Protein AF-A0A7W5PPD1-F1 (afdb_monomer_lite)

pLDDT: mean 79.21, std 11.94, range [39.19, 89.88]

Radius of gyration: 17.52 Å; chains: 1; bounding box: 42×24×55 Å

Sequence (105 aa):
MAAPKGNKFWMVRSSHGDKLMFTSPDILWNASVEYFAWVEANPLYETKAFASGGKVIVKELPKTRAMTISGLCIFLDIVRRRWDGYRAREDFTHLDQALNLLISM

Foldseek 3Di:
DPDDPAPVLLVAADPQPDPDPVPALVVLVVLVVVLVVVQVVDFHWDWDWDDDPNDIDIDTDGDRDQADPVSSCSRHVHDPVVVVVQCPDPNNVVVVVVSVVVNVD

Structure (mmCIF, N/CA/C/O backbone):
data_AF-A0A7W5PPD1-F1
#
_entry.id   AF-A0A7W5PPD1-F1
#
loop_
_atom_site.group_PDB
_atom_site.id
_atom_site.type_symbol
_atom_site.label_atom_id
_atom_site.label_alt_id
_atom_site.label_comp_id
_atom_site.label_asym_id
_atom_site.label_entity_id
_atom_site.label_seq_id
_atom_site.pdbx_PDB_ins_code
_atom_site.Cartn_x
_atom_site.Cartn_y
_atom_site.Cartn_z
_atom_site.occupancy
_atom_site.B_iso_or_equiv
_atom_site.auth_seq_id
_atom_site.auth_comp_id
_atom_site.auth_asym_id
_atom_site.auth_atom_id
_atom_site.pdbx_PDB_model_num
ATOM 1 N N . MET A 1 1 ? -7.513 12.472 -4.894 1.00 40.16 1 MET A N 1
ATOM 2 C CA . MET A 1 1 ? -8.757 11.672 -4.799 1.00 40.16 1 MET A CA 1
ATOM 3 C C . MET A 1 1 ? -9.134 11.527 -3.334 1.00 40.16 1 MET A C 1
ATOM 5 O O . MET A 1 1 ? -8.242 11.277 -2.534 1.00 40.16 1 MET A O 1
ATOM 9 N N . ALA A 1 2 ? -10.407 11.705 -2.967 1.00 39.19 2 ALA A N 1
ATOM 10 C CA . ALA A 1 2 ? -10.868 11.391 -1.613 1.00 39.19 2 ALA A CA 1
ATOM 11 C C . ALA A 1 2 ? -10.810 9.868 -1.414 1.00 39.19 2 ALA A C 1
ATOM 13 O O . ALA A 1 2 ? -11.392 9.124 -2.204 1.00 39.19 2 ALA A O 1
ATOM 14 N N . ALA A 1 3 ? -10.060 9.407 -0.411 1.00 43.59 3 ALA A N 1
ATOM 15 C CA . ALA A 1 3 ? -9.888 7.984 -0.150 1.00 43.59 3 ALA A CA 1
ATOM 16 C C . ALA A 1 3 ? -11.230 7.326 0.246 1.00 43.59 3 ALA A C 1
ATOM 18 O O . ALA A 1 3 ? -12.050 7.962 0.920 1.00 43.59 3 ALA A O 1
ATOM 19 N N . PRO A 1 4 ? -11.485 6.065 -0.150 1.00 50.66 4 PRO A N 1
ATOM 20 C CA . PRO A 1 4 ? -12.686 5.350 0.264 1.00 50.66 4 PRO A CA 1
ATOM 21 C C . PRO A 1 4 ? -12.762 5.248 1.794 1.00 50.66 4 PRO A C 1
ATOM 23 O O . PRO A 1 4 ? -11.836 4.750 2.426 1.00 50.66 4 PRO A O 1
ATOM 26 N N . LYS A 1 5 ? -13.878 5.670 2.402 1.00 54.41 5 LYS A N 1
ATOM 27 C CA . LYS A 1 5 ? -14.133 5.420 3.831 1.00 54.41 5 LYS A CA 1
ATOM 28 C C . LYS A 1 5 ? -14.266 3.907 4.078 1.00 54.41 5 LYS A C 1
ATOM 30 O O . LYS A 1 5 ? -15.107 3.251 3.456 1.00 54.41 5 LYS A O 1
ATOM 35 N N . GLY A 1 6 ? -13.461 3.374 4.999 1.00 61.22 6 GLY A N 1
ATOM 36 C CA . GLY A 1 6 ? -13.462 1.966 5.419 1.00 61.22 6 GLY A CA 1
ATOM 37 C C . GLY A 1 6 ? -12.394 1.096 4.740 1.00 61.22 6 GLY A C 1
ATOM 38 O O . GLY A 1 6 ? -11.594 1.565 3.939 1.00 61.22 6 GLY A O 1
ATOM 39 N N . ASN A 1 7 ? -12.388 -0.208 5.035 1.00 65.94 7 ASN A N 1
ATOM 40 C CA . ASN A 1 7 ? -11.363 -1.167 4.582 1.00 65.94 7 ASN A CA 1
ATOM 41 C C . ASN A 1 7 ? -11.432 -1.536 3.085 1.00 65.94 7 ASN A C 1
ATOM 43 O O . ASN A 1 7 ? -11.031 -2.630 2.704 1.00 65.94 7 ASN A O 1
ATOM 47 N N . LYS A 1 8 ? -11.902 -0.642 2.209 1.00 78.81 8 LYS A N 1
ATOM 48 C CA . LYS A 1 8 ? -12.060 -0.899 0.768 1.00 78.81 8 LYS A CA 1
ATOM 49 C C . LYS A 1 8 ? -10.765 -0.662 -0.015 1.00 78.81 8 LYS A C 1
ATOM 51 O O . LYS A 1 8 ? -10.760 0.023 -1.036 1.00 78.81 8 LYS A O 1
ATOM 56 N N . PHE A 1 9 ? -9.658 -1.214 0.479 1.00 76.31 9 PHE A N 1
ATOM 57 C CA . PHE A 1 9 ? -8.329 -0.992 -0.101 1.00 76.31 9 PHE A CA 1
ATOM 58 C C . PHE A 1 9 ? -8.246 -1.460 -1.566 1.00 76.31 9 PHE A C 1
ATOM 60 O O . PHE A 1 9 ? -7.556 -0.842 -2.363 1.00 76.31 9 PHE A O 1
ATOM 67 N N . TRP A 1 10 ? -9.008 -2.494 -1.938 1.00 71.88 10 TRP A N 1
ATOM 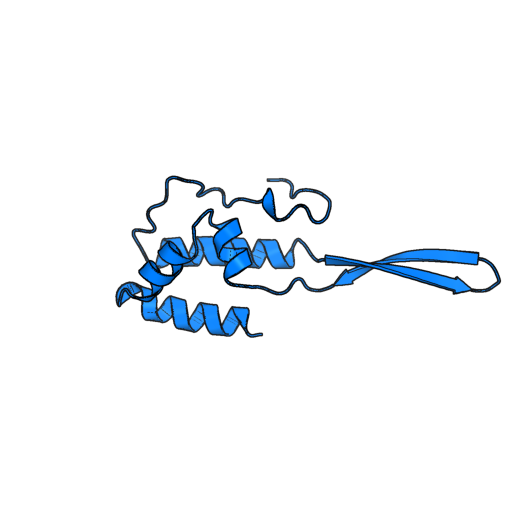68 C CA . TRP A 1 10 ? -9.064 -3.056 -3.295 1.00 71.88 10 TRP A CA 1
ATOM 69 C C . TRP A 1 10 ? -9.673 -2.117 -4.349 1.00 71.88 10 TRP A C 1
ATOM 71 O O . TRP A 1 10 ? -9.606 -2.412 -5.538 1.00 71.88 10 TRP A O 1
ATOM 81 N N 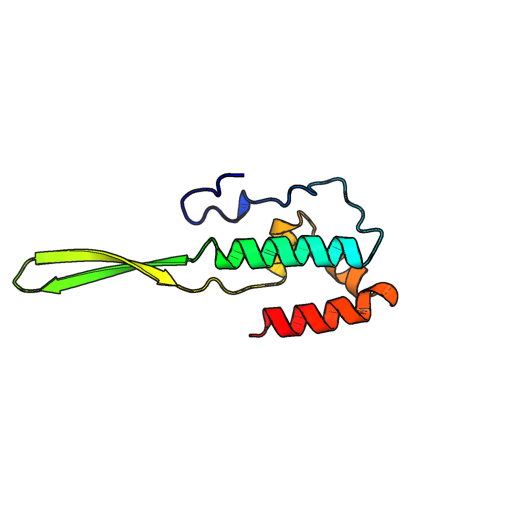. MET A 1 11 ? -10.304 -1.011 -3.939 1.00 77.00 11 MET A N 1
ATOM 82 C CA . MET A 1 11 ? -10.819 0.008 -4.865 1.00 77.00 11 MET A CA 1
ATOM 83 C C . MET A 1 11 ? -9.805 1.124 -5.124 1.00 77.00 11 MET A C 1
ATOM 85 O O . MET A 1 11 ? -10.042 1.982 -5.971 1.00 77.00 11 MET A O 1
ATOM 89 N N . VAL A 1 12 ? -8.709 1.153 -4.366 1.00 75.56 12 VAL A N 1
ATOM 90 C CA . VAL A 1 12 ? -7.677 2.171 -4.511 1.00 75.56 12 VAL A CA 1
ATOM 91 C C . VAL A 1 12 ? -6.734 1.752 -5.620 1.00 75.56 12 VAL A C 1
ATOM 93 O O . VAL A 1 12 ? -6.191 0.652 -5.607 1.00 75.56 12 VAL A O 1
ATOM 96 N N . ARG A 1 13 ? -6.549 2.658 -6.574 1.00 69.44 13 ARG A N 1
ATOM 97 C CA . ARG A 1 13 ? -5.599 2.523 -7.671 1.00 69.44 13 ARG A CA 1
ATOM 98 C C . ARG A 1 13 ? -4.734 3.772 -7.712 1.00 69.44 13 ARG A C 1
ATOM 100 O O . ARG A 1 13 ? -5.238 4.869 -7.445 1.00 69.44 13 ARG A O 1
ATOM 107 N N . SER A 1 14 ? -3.460 3.618 -8.056 1.00 67.88 14 SER A N 1
ATOM 108 C CA . SER A 1 14 ? -2.633 4.762 -8.434 1.00 67.88 14 SER A CA 1
ATOM 109 C C . SER A 1 14 ? -3.277 5.480 -9.628 1.00 67.88 14 SER A C 1
ATOM 111 O O . SER A 1 14 ? -3.923 4.857 -10.475 1.00 67.88 14 SER A O 1
ATOM 113 N N . SER A 1 15 ? -3.076 6.797 -9.734 1.00 61.50 15 SER A N 1
ATOM 114 C CA . SER A 1 15 ? -3.451 7.583 -10.924 1.00 61.50 15 SER A CA 1
ATOM 115 C C . SER A 1 15 ? -2.804 7.067 -12.216 1.00 61.50 15 SER A C 1
ATOM 117 O O . SER A 1 15 ? -3.231 7.425 -13.309 1.00 61.50 15 SER A O 1
ATOM 119 N N . HIS A 1 16 ? -1.807 6.195 -12.077 1.00 61.91 16 HIS A N 1
ATOM 120 C CA . HIS A 1 16 ? -1.016 5.550 -13.115 1.00 61.91 16 HIS A CA 1
ATOM 121 C C . HIS A 1 16 ? -1.655 4.268 -13.715 1.00 61.91 16 HIS A C 1
ATOM 123 O O . HIS A 1 16 ? -0.983 3.504 -14.407 1.00 61.91 16 HIS A O 1
ATOM 129 N N . GLY A 1 17 ? -2.943 4.010 -13.454 1.00 51.06 17 GLY A N 1
ATOM 130 C CA . GLY A 1 17 ? -3.648 2.765 -13.794 1.00 51.06 17 GLY A CA 1
ATOM 131 C C . GLY A 1 17 ? -3.610 2.322 -15.271 1.00 51.06 17 GLY A C 1
ATOM 132 O O . GLY A 1 17 ? -3.756 3.114 -16.203 1.00 51.06 17 GLY A O 1
ATOM 133 N N . ASP A 1 18 ? -3.432 1.008 -15.442 1.00 46.94 18 ASP A N 1
ATOM 134 C CA . ASP A 1 18 ? -3.542 0.144 -16.635 1.00 46.94 18 ASP A CA 1
ATOM 135 C C . ASP A 1 18 ? -2.661 0.404 -17.875 1.00 46.94 18 ASP A C 1
ATOM 137 O O . ASP A 1 18 ? -2.496 -0.496 -18.702 1.00 46.94 18 ASP A O 1
ATOM 141 N N . LYS A 1 19 ? -2.023 1.572 -18.020 1.00 52.19 19 LYS A N 1
ATOM 142 C CA . LYS A 1 19 ? -1.163 1.869 -19.190 1.00 52.19 19 LYS A CA 1
ATOM 143 C C . LYS A 1 19 ? 0.307 2.130 -18.897 1.00 52.19 19 LYS A C 1
ATOM 145 O O . LYS A 1 19 ? 1.074 2.309 -19.844 1.00 52.19 19 LYS A O 1
ATOM 150 N N . LEU A 1 20 ? 0.739 2.111 -17.640 1.00 56.75 20 LEU A N 1
ATOM 151 C CA . LEU A 1 20 ? 2.156 2.276 -17.346 1.00 56.75 20 LEU A CA 1
ATOM 152 C C . LEU A 1 20 ? 2.900 0.946 -17.464 1.00 56.75 20 LEU A C 1
ATOM 154 O O . LEU A 1 20 ? 3.028 0.157 -16.530 1.00 56.75 20 LEU A O 1
ATOM 158 N N . MET A 1 21 ? 3.461 0.722 -18.654 1.00 63.38 21 MET A N 1
ATOM 159 C CA . MET A 1 21 ? 4.763 0.071 -18.709 1.00 63.38 21 MET A CA 1
ATOM 160 C C . MET A 1 21 ? 5.702 0.942 -17.873 1.00 63.38 21 MET A C 1
ATOM 162 O O . MET A 1 21 ? 5.971 2.081 -18.250 1.00 63.38 21 MET A O 1
ATOM 166 N N . PHE A 1 22 ? 6.152 0.446 -16.721 1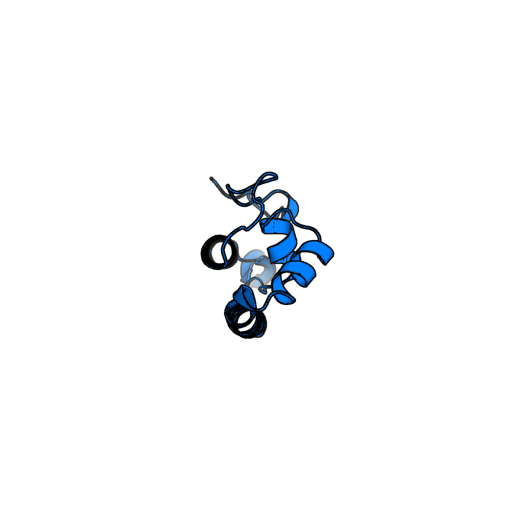.00 72.00 22 PHE A N 1
ATOM 167 C CA . PHE A 1 22 ? 7.191 1.123 -15.952 1.00 72.00 22 PHE A CA 1
ATOM 168 C C . PHE A 1 22 ? 8.482 1.028 -16.774 1.00 72.00 22 PHE A C 1
ATOM 170 O O . PHE A 1 22 ? 9.189 0.020 -16.749 1.00 72.00 22 PHE A O 1
ATOM 177 N N . THR A 1 23 ? 8.708 2.038 -17.613 1.00 74.75 23 THR A N 1
ATOM 178 C CA . THR A 1 23 ? 9.840 2.132 -18.543 1.00 74.75 23 THR A CA 1
ATOM 179 C C . THR A 1 23 ? 11.112 2.595 -17.849 1.00 74.75 23 THR A C 1
ATOM 181 O O . THR A 1 23 ? 12.193 2.282 -18.333 1.00 74.75 23 THR A O 1
ATOM 184 N N . SER A 1 24 ? 10.984 3.292 -16.716 1.00 81.06 24 SER A N 1
ATOM 185 C CA . SER A 1 24 ? 12.099 3.763 -15.896 1.00 81.06 24 SER A CA 1
ATOM 186 C C . SER A 1 24 ? 11.933 3.339 -14.426 1.00 81.06 24 SER A C 1
ATOM 188 O O . SER A 1 24 ? 10.804 3.362 -13.914 1.00 81.06 24 SER A O 1
ATOM 190 N N . PRO A 1 25 ? 13.043 3.003 -13.740 1.00 83.50 25 PRO A N 1
ATOM 191 C CA . PRO A 1 25 ? 13.119 2.861 -12.287 1.00 83.50 25 PRO A CA 1
ATOM 192 C C . PRO A 1 25 ? 12.443 4.010 -11.518 1.00 83.50 25 PRO A C 1
ATOM 194 O O . PRO A 1 25 ? 11.651 3.760 -10.609 1.00 83.50 25 PRO A O 1
ATOM 197 N N . ASP A 1 26 ? 12.654 5.261 -11.928 1.00 84.62 26 ASP A N 1
ATOM 198 C CA . ASP A 1 26 ? 12.132 6.436 -11.211 1.00 84.62 26 ASP A CA 1
ATOM 199 C C . ASP A 1 26 ? 10.600 6.471 -11.170 1.00 84.62 26 ASP A C 1
ATOM 201 O O . ASP A 1 26 ? 9.990 6.864 -10.175 1.00 84.62 26 ASP A O 1
ATOM 205 N N . ILE A 1 27 ? 9.955 6.013 -12.247 1.00 84.62 27 ILE A N 1
ATOM 206 C CA . ILE A 1 27 ? 8.491 5.956 -12.336 1.00 84.62 27 ILE A CA 1
ATOM 207 C C . ILE A 1 27 ? 7.951 4.923 -11.342 1.00 84.62 27 ILE A C 1
ATOM 209 O O . ILE A 1 27 ? 6.958 5.177 -10.659 1.00 84.62 27 ILE A O 1
ATOM 213 N N . LEU A 1 28 ? 8.615 3.767 -11.235 1.00 84.88 28 LEU A N 1
ATOM 214 C CA . LEU A 1 28 ? 8.227 2.726 -10.285 1.00 84.88 28 LEU A CA 1
ATOM 215 C C . LEU A 1 28 ? 8.434 3.189 -8.838 1.00 84.88 28 LEU A C 1
ATOM 217 O O . LEU A 1 28 ? 7.588 2.921 -7.983 1.00 84.88 28 LEU A O 1
ATOM 221 N N . TRP A 1 29 ? 9.527 3.905 -8.570 1.00 86.31 29 TRP A N 1
ATOM 222 C CA . TRP A 1 29 ? 9.801 4.486 -7.258 1.00 86.31 29 TRP A CA 1
ATOM 223 C C . TRP A 1 29 ? 8.730 5.492 -6.850 1.00 86.31 29 TRP A C 1
ATOM 225 O O . TRP A 1 29 ? 8.123 5.337 -5.794 1.00 86.31 29 TRP A O 1
ATOM 235 N N . ASN A 1 30 ? 8.431 6.470 -7.707 1.00 86.62 30 ASN A N 1
ATOM 236 C CA . ASN A 1 30 ? 7.435 7.500 -7.411 1.00 86.62 30 ASN A CA 1
ATOM 237 C C . ASN A 1 30 ? 6.052 6.891 -7.140 1.00 86.62 30 ASN A C 1
ATOM 239 O O . ASN A 1 30 ? 5.404 7.248 -6.157 1.00 86.62 30 ASN A O 1
ATOM 243 N N . ALA A 1 31 ? 5.636 5.903 -7.936 1.00 86.56 31 ALA A N 1
ATOM 244 C CA . ALA A 1 31 ? 4.380 5.192 -7.704 1.00 86.56 31 ALA A CA 1
ATOM 245 C C . ALA A 1 31 ? 4.397 4.355 -6.404 1.00 86.56 31 ALA A C 1
ATOM 247 O O . ALA A 1 31 ? 3.366 4.199 -5.747 1.00 86.56 31 ALA A O 1
ATOM 248 N N . SER A 1 32 ? 5.563 3.844 -5.996 1.00 87.00 32 SER A N 1
ATOM 249 C CA . SER A 1 32 ? 5.731 3.160 -4.705 1.00 87.00 32 SER A CA 1
ATOM 250 C C . SER A 1 32 ? 5.659 4.137 -3.525 1.00 87.00 32 SER A C 1
ATOM 252 O O . SER A 1 32 ? 5.030 3.832 -2.515 1.00 87.00 32 SER A O 1
ATOM 254 N N . VAL A 1 33 ? 6.219 5.341 -3.664 1.00 88.75 33 VAL A N 1
ATOM 255 C CA . VAL A 1 33 ? 6.106 6.413 -2.661 1.00 88.75 33 VAL A CA 1
ATOM 256 C C . VAL A 1 33 ? 4.653 6.870 -2.498 1.00 88.75 33 VAL A C 1
ATOM 258 O O . VAL A 1 33 ? 4.197 7.053 -1.369 1.00 88.75 33 VAL A O 1
ATOM 261 N N . GLU A 1 34 ? 3.886 6.978 -3.590 1.00 88.69 34 GLU A N 1
ATOM 262 C CA . GLU A 1 34 ? 2.437 7.237 -3.524 1.00 88.69 34 GLU A CA 1
ATOM 263 C C . GLU A 1 34 ? 1.696 6.171 -2.703 1.00 88.69 34 GLU A C 1
ATOM 265 O O . GLU A 1 34 ? 0.819 6.503 -1.902 1.00 88.69 34 GLU A O 1
ATOM 270 N N . TYR A 1 35 ? 2.060 4.895 -2.871 1.00 88.25 35 TYR A N 1
ATOM 271 C CA . TYR A 1 35 ? 1.505 3.805 -2.070 1.00 88.25 35 TYR A CA 1
ATOM 272 C C . TYR A 1 35 ? 1.843 3.964 -0.583 1.00 88.25 35 TYR A C 1
ATOM 274 O O . TYR A 1 35 ? 0.955 3.815 0.256 1.00 88.25 35 TYR A O 1
ATOM 282 N N . PHE A 1 36 ? 3.086 4.310 -0.237 1.00 87.50 36 PHE A N 1
ATOM 283 C CA . PHE A 1 36 ? 3.491 4.509 1.159 1.00 87.50 36 PHE A CA 1
ATOM 284 C C . PHE A 1 36 ? 2.738 5.661 1.822 1.00 87.50 36 PHE A C 1
ATOM 286 O O . PHE A 1 36 ? 2.146 5.474 2.886 1.00 87.50 36 PHE A O 1
ATOM 293 N N . ALA A 1 37 ? 2.653 6.809 1.147 1.00 88.69 37 ALA A N 1
ATOM 294 C CA . ALA A 1 37 ? 1.867 7.944 1.620 1.00 88.69 37 ALA A CA 1
ATOM 295 C C . ALA A 1 37 ? 0.383 7.572 1.793 1.00 88.69 37 ALA A C 1
ATOM 297 O O . ALA A 1 37 ? -0.272 7.994 2.748 1.00 88.69 37 ALA A O 1
ATOM 298 N N . TRP A 1 38 ? -0.157 6.736 0.899 1.00 87.81 38 TRP A N 1
ATOM 299 C CA . TRP A 1 38 ? -1.518 6.229 1.038 1.00 87.81 38 TRP A CA 1
ATOM 300 C C . TRP A 1 38 ? -1.677 5.313 2.259 1.00 87.81 38 TRP A C 1
ATOM 302 O O . TRP A 1 38 ? -2.668 5.439 2.979 1.00 87.81 38 TRP A O 1
ATOM 312 N N . VAL A 1 39 ? -0.723 4.418 2.526 1.00 87.94 39 VAL A N 1
ATOM 313 C CA . VAL A 1 39 ? -0.746 3.529 3.698 1.00 87.94 39 VAL A CA 1
ATOM 314 C C . VAL A 1 39 ? -0.750 4.331 5.001 1.00 87.94 39 VAL A C 1
ATOM 316 O O . VAL A 1 39 ? -1.563 4.039 5.880 1.00 87.94 39 VAL A O 1
ATOM 319 N N . GLU A 1 40 ? 0.088 5.365 5.105 1.00 86.31 40 GLU A N 1
ATOM 320 C CA . GLU A 1 40 ? 0.146 6.249 6.278 1.00 86.31 40 GLU A CA 1
ATOM 321 C C . GLU A 1 40 ? -1.146 7.051 6.470 1.00 86.31 40 GLU A C 1
ATOM 323 O O . GLU A 1 40 ? -1.661 7.155 7.584 1.00 86.31 40 GLU A O 1
ATOM 328 N N . ALA A 1 41 ? -1.722 7.564 5.380 1.00 87.38 41 ALA A N 1
ATOM 329 C CA . ALA A 1 41 ? -2.969 8.323 5.425 1.00 87.38 41 ALA A CA 1
ATOM 330 C C . ALA A 1 41 ? -4.217 7.457 5.695 1.00 87.38 41 ALA A C 1
ATOM 332 O O . ALA A 1 41 ? -5.284 8.000 5.986 1.00 87.38 41 ALA A O 1
ATOM 333 N N . ASN A 1 42 ? -4.119 6.125 5.585 1.00 86.00 42 ASN A N 1
ATOM 334 C CA . ASN A 1 42 ? -5.254 5.200 5.688 1.00 86.00 42 ASN A CA 1
ATOM 335 C C . ASN A 1 42 ? -4.994 4.082 6.718 1.00 86.00 42 ASN A C 1
ATOM 337 O O . ASN A 1 42 ? -4.903 2.899 6.339 1.00 86.00 42 ASN A O 1
ATOM 341 N N . PRO A 1 43 ? -4.915 4.419 8.024 1.00 86.44 43 PRO A N 1
ATOM 342 C CA . PRO A 1 43 ? -4.732 3.429 9.079 1.00 86.44 43 PRO A CA 1
ATOM 343 C C . PRO A 1 43 ? -5.885 2.418 9.106 1.00 86.44 43 PRO A C 1
ATOM 345 O O . PRO A 1 43 ? -6.995 2.672 8.632 1.00 86.44 43 PRO A O 1
ATOM 348 N N . LEU A 1 44 ? -5.614 1.240 9.663 1.00 85.69 44 LEU A N 1
ATOM 349 C CA . LEU A 1 44 ? -6.663 0.281 10.000 1.00 85.69 44 LEU A CA 1
ATOM 350 C C . LEU A 1 44 ? -7.329 0.719 11.302 1.00 85.69 44 LEU A C 1
ATOM 352 O O . LEU A 1 44 ? -6.677 1.300 12.161 1.00 85.69 44 LEU A O 1
ATOM 356 N N . TYR A 1 45 ? -8.614 0.431 11.472 1.00 85.75 45 TYR A N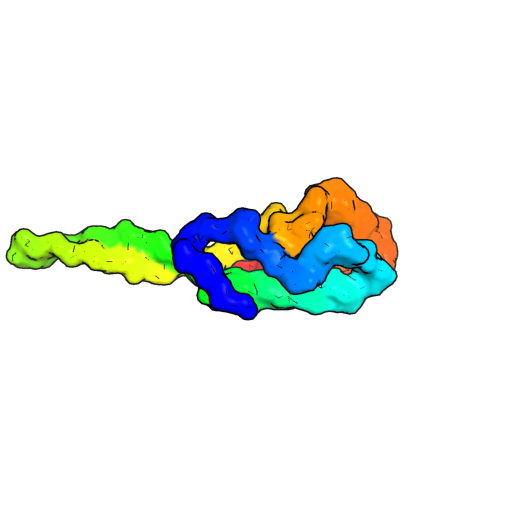 1
ATOM 357 C CA . TYR A 1 45 ? -9.331 0.775 12.698 1.00 85.75 45 TYR A CA 1
ATOM 358 C C . TYR A 1 45 ? -9.725 -0.494 13.445 1.00 85.75 45 TYR A C 1
ATOM 360 O O . TYR A 1 45 ? -10.403 -1.367 12.905 1.00 85.75 45 TYR A O 1
ATOM 368 N N . GLU A 1 46 ? -9.286 -0.594 14.696 1.00 84.38 46 GLU A N 1
ATOM 369 C CA . GLU A 1 46 ? -9.709 -1.631 15.629 1.00 84.38 46 GLU A CA 1
ATOM 370 C C . GLU A 1 46 ? -10.861 -1.080 16.474 1.00 84.38 46 GLU A C 1
ATOM 372 O O . GLU A 1 46 ? -10.706 -0.084 17.182 1.00 84.38 46 GLU A O 1
ATOM 377 N N . THR A 1 47 ? -12.028 -1.717 16.408 1.00 89.00 47 THR A N 1
ATOM 378 C CA . THR A 1 47 ? -13.160 -1.354 17.267 1.00 89.00 47 THR A CA 1
ATOM 379 C C . THR A 1 47 ? -12.993 -2.021 18.629 1.00 89.00 47 THR A C 1
ATOM 381 O O . THR A 1 47 ? -12.996 -3.247 18.716 1.00 89.00 47 THR A O 1
ATOM 384 N N . LYS A 1 48 ? -12.871 -1.229 19.701 1.00 87.94 48 LYS A N 1
ATOM 385 C CA . LYS A 1 48 ? -12.837 -1.727 21.084 1.00 87.94 48 LYS A CA 1
ATOM 386 C C . LYS A 1 48 ? -14.000 -1.190 21.900 1.00 87.94 48 LYS A C 1
ATOM 388 O O . LYS A 1 48 ? -14.311 -0.000 21.865 1.00 87.94 48 LYS A O 1
ATOM 393 N N . ALA A 1 49 ? -14.612 -2.081 22.673 1.00 89.88 49 ALA A N 1
ATOM 394 C CA . ALA A 1 49 ? -15.617 -1.738 23.664 1.00 89.88 49 ALA A CA 1
ATOM 395 C C . ALA A 1 49 ? -14.957 -1.569 25.039 1.00 89.88 49 ALA A C 1
ATOM 397 O O . ALA A 1 49 ? -14.234 -2.448 25.506 1.00 89.88 49 ALA A O 1
ATOM 398 N N . PHE A 1 50 ? -15.225 -0.444 25.691 1.00 87.06 50 PHE A N 1
ATOM 399 C CA . PHE A 1 50 ? -14.802 -0.134 27.051 1.00 87.06 50 PHE A CA 1
ATOM 400 C C . PHE A 1 50 ? -16.045 -0.066 27.934 1.00 87.06 50 PHE A C 1
ATOM 402 O O . PHE A 1 50 ? -16.930 0.748 27.681 1.00 87.06 50 PHE A O 1
ATOM 409 N N . ALA A 1 51 ? -16.133 -0.908 28.962 1.00 86.06 51 ALA A N 1
ATOM 410 C CA . ALA A 1 51 ? -17.222 -0.856 29.932 1.00 86.06 51 ALA A CA 1
ATOM 411 C C . ALA A 1 51 ? -16.743 -0.171 31.217 1.00 86.06 51 ALA A C 1
ATOM 413 O O . ALA A 1 51 ? -15.761 -0.602 31.816 1.00 86.06 51 ALA A O 1
ATOM 414 N N . SER A 1 52 ? -17.426 0.893 31.644 1.00 82.31 52 SER A N 1
ATOM 415 C CA . SER A 1 52 ? -17.165 1.557 32.927 1.00 82.31 52 SER A CA 1
ATOM 416 C C . SER A 1 52 ? -18.473 2.068 33.529 1.00 82.31 52 SER A C 1
ATOM 418 O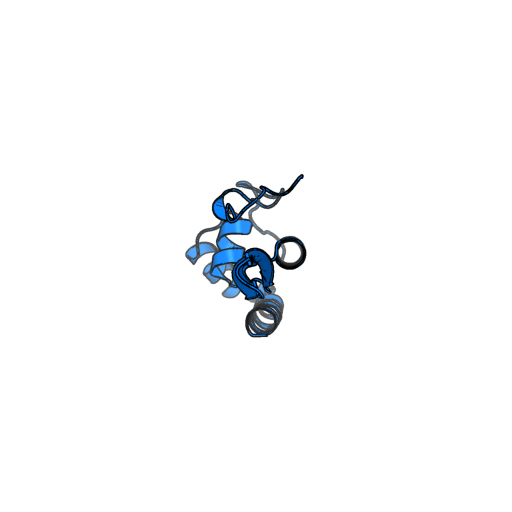 O . SER A 1 52 ? -19.281 2.689 32.837 1.00 82.31 52 SER A O 1
ATOM 420 N N . GLY A 1 53 ? -18.718 1.755 34.806 1.00 83.12 53 GLY A N 1
ATOM 421 C CA . GLY A 1 53 ? -19.919 2.193 35.530 1.00 83.12 53 GLY A CA 1
ATOM 422 C C . GLY A 1 53 ? -21.248 1.743 34.903 1.00 83.12 53 GLY A C 1
ATOM 423 O O . GLY A 1 53 ? -22.212 2.502 34.912 1.00 83.12 53 GLY A O 1
ATOM 424 N N . GLY A 1 54 ? -21.294 0.550 34.297 1.00 87.50 54 GLY A N 1
ATOM 425 C CA . GLY A 1 54 ? -22.501 0.007 33.654 1.00 87.50 54 GLY A CA 1
ATOM 426 C C . GLY A 1 54 ? -22.804 0.554 32.253 1.00 87.50 54 GLY A C 1
ATOM 427 O O . GLY A 1 54 ? -23.788 0.142 31.644 1.00 87.50 54 GLY A O 1
ATOM 428 N N . LYS A 1 55 ? -21.964 1.444 31.706 1.00 84.56 55 LYS A N 1
ATOM 429 C CA . LYS A 1 55 ? -22.066 1.930 30.321 1.00 84.56 55 LYS A CA 1
ATOM 430 C C . LYS A 1 55 ? -20.968 1.319 29.456 1.00 84.56 55 LYS A C 1
ATOM 432 O O . LYS A 1 55 ? -19.804 1.302 29.854 1.00 84.56 55 LYS A O 1
ATOM 437 N N . VAL A 1 56 ? -21.339 0.857 28.262 1.00 87.19 56 VAL A N 1
ATOM 438 C CA . VAL A 1 56 ? -20.405 0.374 27.236 1.00 87.19 56 VAL A CA 1
ATOM 439 C C . VAL A 1 56 ? -20.154 1.495 26.232 1.00 87.19 56 VAL A C 1
ATOM 441 O O . VAL A 1 56 ? -21.082 1.987 25.595 1.00 87.19 56 VAL A O 1
ATOM 444 N N . ILE A 1 57 ? -18.897 1.903 26.096 1.00 87.38 57 ILE A N 1
ATOM 445 C CA . ILE A 1 57 ? -18.426 2.896 25.134 1.00 87.38 57 ILE A CA 1
ATOM 446 C C . ILE A 1 57 ? -17.634 2.156 24.062 1.00 87.38 57 ILE A C 1
ATOM 448 O O . ILE A 1 57 ? -16.592 1.571 24.348 1.00 87.38 57 ILE A O 1
ATOM 452 N N . VAL A 1 58 ? -18.107 2.199 22.822 1.00 88.50 58 VAL A N 1
ATOM 453 C CA . VAL A 1 58 ? -17.384 1.644 21.675 1.00 88.50 58 VAL A CA 1
ATOM 454 C C . VAL A 1 58 ? -16.561 2.758 21.035 1.00 88.50 58 VAL A C 1
ATOM 456 O O . VAL A 1 58 ? -17.102 3.814 20.709 1.00 88.50 58 VAL A O 1
ATOM 459 N N . LYS A 1 59 ? -15.251 2.548 20.886 1.00 87.31 59 LYS A N 1
ATOM 460 C CA . LYS A 1 59 ? -14.350 3.472 20.186 1.00 87.31 59 LYS A CA 1
ATOM 461 C C . LYS A 1 59 ? -13.546 2.742 19.123 1.00 87.31 59 LYS A C 1
ATOM 463 O O . LYS A 1 59 ? -13.110 1.611 19.325 1.00 87.31 59 LYS A O 1
ATOM 468 N N . GLU A 1 60 ? -13.312 3.433 18.018 1.00 87.69 60 GLU A N 1
ATOM 469 C CA . GLU A 1 60 ? -12.381 3.007 16.982 1.00 87.69 60 GLU A CA 1
ATOM 470 C C . GLU A 1 60 ? -10.988 3.550 17.304 1.00 87.69 60 GLU A C 1
ATOM 472 O O . GLU A 1 60 ? -10.813 4.742 17.561 1.00 87.69 60 GLU A O 1
ATOM 477 N N . LEU A 1 61 ? -9.997 2.664 17.319 1.00 86.38 61 LEU A N 1
ATOM 478 C CA . LEU A 1 61 ? -8.602 2.999 17.566 1.00 86.38 61 LEU A CA 1
ATOM 479 C C . LEU A 1 61 ? -7.808 2.798 16.273 1.00 86.38 61 LEU A C 1
ATOM 481 O O . LEU A 1 61 ? -7.849 1.695 15.718 1.00 86.38 61 LEU A O 1
ATOM 485 N N . PRO A 1 62 ? -7.078 3.817 15.788 1.00 87.38 62 PRO A N 1
ATOM 486 C CA . PRO A 1 62 ? -6.237 3.654 14.617 1.00 87.38 62 PRO A CA 1
ATOM 487 C C . PRO A 1 62 ? -5.065 2.711 14.925 1.00 87.38 62 PRO A C 1
ATOM 489 O O . PRO A 1 62 ? -4.458 2.746 15.997 1.00 87.38 62 PRO A O 1
ATOM 492 N N . LYS A 1 63 ? -4.746 1.868 13.951 1.00 85.69 63 LYS A N 1
ATOM 493 C CA . LYS A 1 63 ? -3.632 0.927 13.906 1.00 85.69 63 LYS A CA 1
ATOM 494 C C . LYS A 1 63 ? -2.853 1.170 12.624 1.00 85.69 63 LYS A C 1
ATOM 496 O O . LYS A 1 63 ? -3.443 1.402 11.566 1.00 85.69 63 LYS A O 1
ATOM 501 N N . THR A 1 64 ? -1.531 1.095 12.717 1.00 84.12 64 THR A N 1
ATOM 502 C CA . THR A 1 64 ? -0.668 1.179 11.541 1.00 84.12 64 THR A CA 1
ATOM 503 C C . THR A 1 64 ? -1.025 0.058 10.566 1.00 84.12 64 THR A C 1
ATOM 505 O O . THR A 1 64 ? -1.270 -1.087 10.955 1.00 84.12 64 THR A O 1
ATOM 508 N N . ARG A 1 65 ? -1.130 0.402 9.283 1.00 85.25 65 ARG A N 1
ATOM 509 C CA . ARG A 1 65 ? -1.362 -0.571 8.219 1.00 85.25 65 ARG A CA 1
ATOM 510 C C . ARG A 1 65 ? -0.002 -1.101 7.777 1.00 85.25 65 ARG A C 1
ATOM 512 O O . ARG A 1 65 ? 0.855 -0.317 7.393 1.00 85.25 65 ARG A O 1
ATOM 519 N N . ALA A 1 66 ? 0.178 -2.419 7.815 1.00 85.75 66 ALA A N 1
ATOM 520 C CA . ALA A 1 66 ? 1.402 -3.038 7.323 1.00 85.75 66 ALA A CA 1
ATOM 521 C C . ALA A 1 66 ? 1.572 -2.766 5.821 1.00 85.75 66 ALA A C 1
ATOM 523 O O . ALA A 1 66 ? 0.649 -2.997 5.026 1.00 85.75 66 ALA A O 1
ATOM 524 N N . MET A 1 67 ? 2.752 -2.288 5.438 1.00 87.19 67 MET A N 1
ATOM 525 C CA . MET A 1 67 ? 3.152 -2.196 4.038 1.00 87.19 67 MET A CA 1
ATOM 526 C C . MET A 1 67 ? 3.458 -3.609 3.542 1.00 87.19 67 MET A C 1
ATOM 528 O O . MET A 1 67 ? 4.085 -4.396 4.241 1.00 87.19 67 MET A O 1
ATOM 532 N N . THR A 1 68 ? 2.970 -3.981 2.357 1.00 89.56 68 THR A N 1
ATOM 533 C CA . THR A 1 68 ? 3.236 -5.312 1.786 1.00 89.56 68 THR A CA 1
ATOM 534 C C . THR A 1 68 ? 3.425 -5.220 0.283 1.00 89.56 68 THR A C 1
ATOM 536 O O . THR A 1 68 ? 2.769 -4.418 -0.383 1.00 89.56 68 THR A O 1
ATOM 539 N N . ILE A 1 69 ? 4.253 -6.102 -0.285 1.00 88.00 69 ILE A N 1
ATOM 540 C CA . ILE A 1 69 ? 4.441 -6.157 -1.743 1.00 88.00 69 ILE A CA 1
ATOM 541 C C . ILE A 1 69 ? 3.121 -6.498 -2.449 1.00 88.00 69 ILE A C 1
ATOM 543 O O . ILE A 1 69 ? 2.830 -5.964 -3.514 1.00 88.00 69 ILE A O 1
ATOM 547 N N . SER A 1 70 ? 2.293 -7.367 -1.861 1.00 87.38 70 SER A N 1
ATOM 548 C CA . SER A 1 70 ? 0.974 -7.691 -2.418 1.00 87.38 70 SER A CA 1
ATOM 549 C C . SER A 1 70 ? 0.050 -6.471 -2.436 1.00 87.38 70 SER A C 1
ATOM 551 O O . SER A 1 70 ? -0.626 -6.239 -3.435 1.00 87.38 70 SER A O 1
ATOM 553 N N . GLY A 1 71 ? 0.051 -5.664 -1.369 1.00 87.56 71 GLY A N 1
ATOM 554 C CA . GLY A 1 71 ? -0.689 -4.404 -1.314 1.00 87.56 71 GLY A CA 1
ATOM 555 C C . GLY A 1 71 ? -0.188 -3.386 -2.338 1.00 87.56 71 GLY A C 1
ATOM 556 O O . GLY A 1 71 ? -1.003 -2.778 -3.027 1.00 87.56 71 GLY A O 1
ATOM 557 N N . LEU A 1 72 ? 1.133 -3.273 -2.497 1.00 88.12 72 LEU A N 1
ATOM 558 C CA . LEU A 1 72 ? 1.756 -2.449 -3.531 1.00 88.12 72 LEU A CA 1
ATOM 559 C C . LEU A 1 72 ? 1.341 -2.906 -4.937 1.00 88.12 72 LEU A C 1
ATOM 561 O O . LEU A 1 72 ? 0.917 -2.086 -5.740 1.00 88.12 72 LEU A O 1
ATOM 565 N N . CYS A 1 73 ? 1.381 -4.210 -5.232 1.00 88.25 73 CYS A N 1
ATOM 566 C CA . CYS A 1 73 ? 0.963 -4.749 -6.531 1.00 88.25 73 CYS A CA 1
ATOM 567 C C . CYS A 1 73 ? -0.502 -4.412 -6.854 1.00 88.25 73 CYS A C 1
ATOM 569 O O . CYS A 1 73 ? -0.803 -4.025 -7.979 1.00 88.25 73 CYS A O 1
ATOM 571 N N . ILE A 1 74 ? -1.398 -4.516 -5.865 1.00 87.62 74 ILE A N 1
ATOM 572 C CA . ILE A 1 74 ? -2.814 -4.148 -6.019 1.00 87.62 74 ILE A CA 1
ATOM 573 C C . ILE A 1 74 ? -2.959 -2.642 -6.264 1.00 87.62 74 ILE A C 1
ATOM 575 O O . ILE A 1 74 ? -3.699 -2.240 -7.155 1.00 87.62 74 ILE A O 1
ATOM 579 N N . PHE A 1 75 ? -2.227 -1.812 -5.517 1.00 86.69 75 PHE A N 1
ATOM 580 C CA . PHE A 1 75 ? -2.259 -0.357 -5.674 1.00 86.69 75 PHE A CA 1
ATOM 581 C C . PHE A 1 75 ? -1.734 0.100 -7.043 1.00 86.69 75 PHE A C 1
ATOM 583 O O . PHE A 1 75 ? -2.298 1.006 -7.658 1.00 86.69 75 PHE A O 1
ATOM 590 N N . LEU A 1 76 ? -0.671 -0.544 -7.528 1.00 85.50 76 LEU A N 1
ATOM 591 C CA . LEU A 1 76 ? -0.064 -0.304 -8.838 1.00 85.50 76 LEU A CA 1
ATOM 592 C C . LEU A 1 76 ? -0.846 -0.942 -9.999 1.00 85.50 76 LEU A C 1
ATOM 594 O O . LEU A 1 76 ? -0.475 -0.731 -11.150 1.00 85.50 76 LEU A O 1
ATOM 598 N N . ASP A 1 77 ? -1.895 -1.717 -9.713 1.00 85.06 77 ASP A N 1
ATOM 599 C CA . ASP A 1 77 ? -2.689 -2.451 -10.707 1.00 85.06 77 ASP A CA 1
ATOM 600 C C . ASP A 1 77 ? -1.834 -3.410 -11.566 1.00 85.06 77 ASP A C 1
ATOM 602 O O . ASP A 1 77 ? -1.956 -3.508 -12.788 1.00 85.06 77 ASP A O 1
ATOM 606 N N . ILE A 1 78 ? -0.901 -4.119 -10.919 1.00 85.75 78 ILE A N 1
ATOM 607 C CA . ILE A 1 78 ? -0.027 -5.105 -11.563 1.00 85.75 78 ILE A CA 1
ATOM 608 C C . ILE A 1 78 ? -0.125 -6.471 -10.891 1.00 85.75 78 ILE A C 1
ATOM 610 O O . ILE A 1 78 ? -0.264 -6.609 -9.678 1.00 85.75 78 ILE A O 1
ATOM 614 N N . VAL A 1 79 ? 0.025 -7.523 -11.693 1.00 87.50 79 VAL A N 1
ATOM 615 C CA . VAL A 1 79 ? 0.144 -8.888 -11.173 1.00 87.50 79 VAL A CA 1
ATOM 616 C C . VAL A 1 79 ? 1.531 -9.133 -10.583 1.00 87.50 79 VAL A C 1
ATOM 618 O O . VAL A 1 79 ? 2.530 -8.594 -11.068 1.00 87.50 79 VAL A O 1
ATOM 621 N N . ARG A 1 80 ? 1.619 -10.041 -9.603 1.00 86.50 80 ARG A N 1
ATOM 622 C CA . ARG A 1 80 ? 2.884 -10.388 -8.934 1.00 86.50 80 ARG A CA 1
ATOM 623 C C . ARG A 1 80 ? 3.997 -10.791 -9.908 1.00 86.50 80 ARG A C 1
ATOM 625 O O . ARG A 1 80 ? 5.134 -10.370 -9.759 1.00 86.50 80 ARG A O 1
ATOM 632 N N . ARG A 1 81 ? 3.652 -11.511 -10.977 1.00 88.69 81 ARG A N 1
ATOM 633 C CA . ARG A 1 81 ? 4.604 -11.900 -12.028 1.00 88.69 81 ARG A CA 1
ATOM 634 C C . ARG A 1 81 ? 5.275 -10.705 -12.713 1.00 88.69 81 ARG A C 1
ATOM 636 O O . ARG A 1 81 ? 6.444 -10.780 -13.070 1.00 88.69 81 ARG A O 1
ATOM 643 N N . ARG A 1 82 ? 4.535 -9.610 -12.922 1.00 86.69 82 ARG A N 1
ATOM 644 C CA . ARG A 1 82 ? 5.067 -8.385 -13.535 1.00 86.69 82 ARG A CA 1
ATOM 645 C C . ARG A 1 82 ? 6.021 -7.680 -12.571 1.00 86.69 82 ARG A C 1
ATOM 647 O O . ARG A 1 82 ? 7.070 -7.226 -13.005 1.00 86.69 82 ARG A O 1
ATOM 654 N N . TRP A 1 83 ? 5.683 -7.662 -11.282 1.00 86.50 83 TRP A N 1
ATOM 655 C CA . TRP A 1 83 ? 6.567 -7.173 -10.224 1.00 86.50 83 TRP A CA 1
ATOM 656 C C . TRP A 1 83 ? 7.906 -7.915 -10.196 1.00 86.50 83 TRP A C 1
ATOM 658 O O . TRP A 1 83 ? 8.963 -7.291 -10.261 1.00 86.50 83 TRP A O 1
ATOM 668 N N . ASP A 1 84 ? 7.866 -9.249 -10.176 1.00 86.56 84 ASP A N 1
ATOM 669 C CA . ASP A 1 84 ? 9.083 -10.065 -10.158 1.00 86.56 84 ASP A CA 1
ATOM 670 C C . ASP A 1 84 ? 9.924 -9.853 -11.438 1.00 86.56 84 ASP A C 1
ATOM 672 O O . ASP A 1 84 ? 11.151 -9.847 -11.384 1.00 86.56 84 ASP A O 1
ATOM 676 N N . GLY A 1 85 ? 9.275 -9.582 -12.578 1.00 87.44 85 GLY A N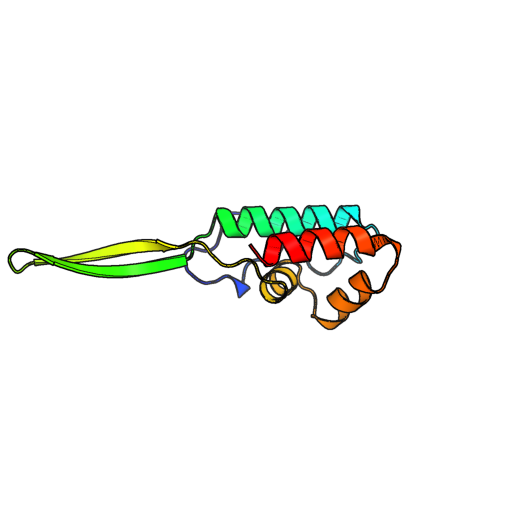 1
ATOM 677 C CA . GLY A 1 85 ? 9.948 -9.208 -13.824 1.00 87.44 85 GLY A CA 1
ATOM 678 C C . GLY A 1 85 ? 10.668 -7.855 -13.780 1.00 87.44 85 GLY A C 1
ATOM 679 O O . GLY A 1 85 ? 11.697 -7.712 -14.436 1.00 87.44 85 GLY A O 1
ATOM 680 N N . TYR A 1 86 ? 10.173 -6.874 -13.017 1.00 83.81 86 TYR A N 1
ATOM 681 C CA . TYR A 1 86 ? 10.899 -5.617 -12.802 1.00 83.81 86 TYR A CA 1
ATOM 682 C C . TYR A 1 86 ? 12.127 -5.837 -11.926 1.00 83.81 86 TYR A C 1
ATOM 684 O O . TYR A 1 86 ? 13.205 -5.382 -12.283 1.00 83.81 86 TYR A O 1
ATOM 692 N N . ARG A 1 87 ? 11.994 -6.611 -10.845 1.00 81.38 87 ARG A N 1
ATOM 693 C CA . ARG A 1 87 ? 13.108 -6.931 -9.936 1.00 81.38 87 ARG A CA 1
ATOM 694 C C . ARG A 1 87 ? 14.256 -7.692 -10.597 1.00 81.38 87 ARG A C 1
ATOM 696 O O . ARG A 1 87 ? 15.388 -7.592 -10.147 1.00 81.38 87 ARG A O 1
ATOM 703 N N . ALA A 1 88 ? 13.961 -8.467 -11.637 1.00 82.88 88 ALA A N 1
ATOM 704 C CA . ALA A 1 88 ? 14.965 -9.227 -12.374 1.00 82.88 88 ALA A CA 1
ATOM 705 C C . ALA A 1 88 ? 15.826 -8.365 -13.320 1.00 82.88 88 ALA A C 1
ATOM 707 O O . ALA A 1 88 ? 16.794 -8.872 -13.881 1.00 82.88 88 ALA A O 1
ATOM 708 N N . ARG A 1 89 ? 15.470 -7.092 -13.544 1.00 83.31 89 ARG A N 1
ATOM 709 C CA . ARG A 1 89 ? 16.237 -6.169 -14.392 1.00 83.31 89 ARG A CA 1
ATOM 710 C C . ARG A 1 89 ? 17.304 -5.463 -13.562 1.00 83.31 89 ARG A C 1
ATOM 712 O O . ARG A 1 89 ? 16.987 -4.924 -12.504 1.00 83.31 89 ARG A O 1
ATOM 719 N N . GLU A 1 90 ? 18.529 -5.393 -14.079 1.00 77.31 90 GLU A N 1
ATOM 720 C CA . GLU A 1 90 ? 19.660 -4.763 -13.378 1.00 77.31 90 GLU A CA 1
ATOM 721 C C . GLU A 1 90 ? 19.368 -3.305 -12.990 1.00 77.31 90 GLU A C 1
ATOM 723 O O . GLU A 1 90 ? 19.630 -2.913 -11.851 1.00 77.31 90 GLU A O 1
ATOM 728 N N . ASP A 1 91 ? 18.693 -2.556 -13.869 1.00 78.75 91 ASP A N 1
ATOM 729 C CA . ASP A 1 91 ? 18.299 -1.155 -13.654 1.00 78.75 91 ASP A CA 1
ATOM 730 C C . ASP A 1 91 ? 17.409 -0.937 -12.412 1.00 78.75 91 ASP A C 1
ATOM 732 O O . ASP A 1 91 ? 17.323 0.170 -11.885 1.00 78.75 91 ASP A O 1
ATOM 736 N N . PHE A 1 92 ? 16.734 -1.983 -11.923 1.00 78.25 92 PHE A N 1
ATOM 737 C CA . PHE A 1 92 ? 15.773 -1.914 -10.815 1.00 78.25 92 PHE A CA 1
ATOM 738 C C . PHE A 1 92 ? 16.310 -2.522 -9.510 1.00 78.25 92 PHE A C 1
ATOM 740 O O . PHE A 1 92 ? 15.621 -2.493 -8.488 1.00 78.25 92 PHE A O 1
ATOM 747 N N . THR A 1 93 ? 17.541 -3.042 -9.504 1.00 74.69 93 THR A N 1
ATOM 748 C CA . THR A 1 93 ? 18.124 -3.754 -8.351 1.00 74.69 93 THR A CA 1
ATOM 749 C C . THR A 1 93 ? 18.188 -2.879 -7.095 1.00 74.69 93 THR A C 1
ATOM 751 O O . THR A 1 93 ? 17.856 -3.324 -5.995 1.00 74.69 93 THR A O 1
ATOM 754 N N . HIS A 1 94 ? 18.559 -1.606 -7.257 1.00 75.19 94 HIS A N 1
ATOM 755 C CA . HIS A 1 94 ? 18.619 -0.643 -6.154 1.00 75.19 94 HIS A CA 1
ATOM 756 C C . HIS A 1 94 ? 17.237 -0.349 -5.554 1.00 75.19 94 HIS A C 1
ATOM 758 O O . HIS A 1 94 ? 17.105 -0.203 -4.338 1.00 75.19 94 HIS A O 1
ATOM 764 N N . LEU A 1 95 ? 16.197 -0.319 -6.391 1.00 76.56 95 LEU A N 1
ATOM 765 C CA . LEU A 1 95 ? 14.823 -0.127 -5.933 1.00 76.56 95 LEU A CA 1
ATOM 766 C C . LEU A 1 95 ? 14.321 -1.339 -5.165 1.00 76.56 95 LEU A C 1
ATOM 768 O O . LEU A 1 95 ? 13.674 -1.182 -4.135 1.00 76.56 95 LEU A O 1
ATOM 772 N N . ASP A 1 96 ? 14.643 -2.543 -5.628 1.00 76.19 96 ASP A N 1
ATOM 773 C CA . ASP A 1 96 ? 14.226 -3.761 -4.945 1.00 76.19 96 ASP A CA 1
ATOM 774 C C . ASP A 1 96 ? 14.782 -3.842 -3.515 1.00 76.19 96 ASP A C 1
ATOM 776 O O . ASP A 1 96 ? 14.054 -4.153 -2.571 1.00 76.19 96 ASP A O 1
ATOM 780 N N . GLN A 1 97 ? 16.059 -3.506 -3.326 1.00 76.56 97 GLN A N 1
ATOM 781 C CA . GLN A 1 97 ? 16.675 -3.478 -1.997 1.00 76.56 97 GLN A CA 1
ATOM 782 C C . GLN A 1 97 ? 16.006 -2.448 -1.080 1.00 76.56 97 GLN A C 1
ATOM 784 O O . GLN A 1 97 ? 15.641 -2.778 0.050 1.00 76.56 97 GLN A O 1
ATOM 789 N N . ALA A 1 98 ? 15.790 -1.226 -1.575 1.00 76.06 98 ALA A N 1
ATOM 790 C CA . ALA A 1 98 ? 15.152 -0.160 -0.808 1.00 76.06 98 ALA A CA 1
ATOM 791 C C . ALA A 1 98 ? 13.709 -0.515 -0.409 1.00 76.06 98 ALA A C 1
ATOM 793 O O . ALA A 1 98 ? 13.317 -0.345 0.745 1.00 76.06 98 ALA A O 1
ATOM 794 N N . LEU A 1 99 ? 12.924 -1.057 -1.343 1.00 80.31 99 LEU A N 1
ATOM 795 C CA . LEU A 1 99 ? 11.525 -1.401 -1.101 1.00 80.31 99 LEU A CA 1
ATOM 796 C C . LEU A 1 99 ? 11.375 -2.598 -0.162 1.00 80.31 99 LEU A C 1
ATOM 798 O O . LEU A 1 99 ? 10.489 -2.583 0.688 1.00 80.31 99 LEU A O 1
ATOM 802 N N . ASN A 1 100 ? 12.243 -3.610 -0.260 1.00 78.56 100 ASN A N 1
ATOM 803 C CA . ASN A 1 100 ? 12.202 -4.738 0.672 1.00 78.56 100 ASN A CA 1
ATOM 804 C C . ASN A 1 100 ? 12.532 -4.308 2.106 1.00 78.56 100 ASN A C 1
ATOM 806 O O . ASN A 1 100 ? 11.879 -4.784 3.030 1.00 78.56 100 ASN A O 1
ATOM 810 N N . LEU A 1 101 ? 13.482 -3.384 2.296 1.00 76.94 101 LEU A N 1
ATOM 811 C CA . LEU A 1 101 ? 13.787 -2.838 3.620 1.00 76.94 101 LEU A CA 1
ATOM 812 C C . LEU A 1 101 ? 12.591 -2.071 4.198 1.00 76.94 101 LEU A C 1
ATOM 814 O O . LEU A 1 101 ? 12.181 -2.358 5.320 1.00 76.94 101 LEU A O 1
ATOM 818 N N . LEU A 1 102 ? 11.986 -1.172 3.417 1.00 74.06 102 LEU A N 1
ATOM 819 C CA . LEU A 1 102 ? 10.838 -0.366 3.855 1.00 74.06 102 LEU A CA 1
ATOM 820 C C . LEU A 1 102 ? 9.587 -1.205 4.151 1.00 74.06 102 LEU A C 1
ATOM 822 O O . LEU A 1 102 ? 8.829 -0.878 5.053 1.00 74.06 102 LEU A O 1
ATOM 826 N N . ILE A 1 103 ? 9.377 -2.298 3.415 1.00 74.00 103 ILE A N 1
ATOM 827 C CA . ILE A 1 103 ? 8.245 -3.213 3.624 1.00 74.00 103 ILE A CA 1
ATOM 828 C C . ILE A 1 103 ? 8.476 -4.154 4.824 1.00 74.00 103 ILE A C 1
ATOM 830 O O . ILE A 1 103 ? 7.522 -4.729 5.343 1.00 74.00 103 ILE A O 1
ATOM 834 N N . SER A 1 104 ? 9.727 -4.329 5.263 1.00 71.31 104 SER A N 1
ATOM 835 C CA . SER A 1 104 ? 10.089 -5.199 6.393 1.00 71.31 104 SER A CA 1
ATOM 836 C C . SER A 1 104 ? 10.103 -4.513 7.767 1.00 71.31 104 SER A C 1
ATOM 838 O O . SER A 1 104 ? 10.243 -5.213 8.771 1.00 71.31 104 SER A O 1
ATOM 840 N N . MET A 1 105 ? 9.981 -3.180 7.809 1.00 57.38 105 MET A N 1
ATOM 841 C CA . MET A 1 105 ? 9.904 -2.367 9.035 1.00 57.38 105 MET A CA 1
ATOM 842 C C . MET A 1 105 ? 8.474 -2.282 9.575 1.00 57.38 105 MET A C 1
ATOM 844 O O . MET A 1 105 ? 8.327 -2.357 10.815 1.00 57.38 105 MET A O 1
#

Secondary structure (DSSP, 8-state):
-PPPSSS-GGG---TTTTT----SHHHHHHHHHHHHHHHHHS-EEEEEEEEETTEEEEEEEEEPPPP-HHHHHHHTT--HHHHHHHHTSGGGHHHHHHHHHHHH-